Protein AF-A0A348S3M8-F1 (afdb_monomer)

Solvent-accessible surface area (backbone atoms only — not comparable to full-atom values): 7066 Å² total; per-residue (Å²): 89,91,93,46,60,82,53,50,81,65,64,72,79,59,67,68,60,51,49,51,54,50,51,51,51,49,50,49,58,67,65,34,68,82,46,54,69,64,49,51,54,54,44,27,57,48,18,39,51,35,52,81,62,69,62,53,77,70,53,50,58,54,50,52,53,52,48,57,51,49,48,42,66,73,48,44,86,75,48,36,72,67,54,50,51,50,50,53,51,54,50,49,54,53,50,50,47,16,52,51,35,26,52,52,55,57,58,71,68,51,80,75,87,72,90,75,75,76,86,74,136

Structure (mmCIF, N/CA/C/O backbone):
data_AF-A0A348S3M8-F1
#
_entry.id   AF-A0A348S3M8-F1
#
loop_
_atom_site.group_PDB
_atom_site.id
_atom_site.type_symbol
_atom_site.label_atom_id
_atom_site.label_alt_id
_atom_site.label_comp_id
_atom_site.label_asym_id
_atom_site.label_entity_id
_atom_site.label_seq_id
_atom_site.pdbx_PDB_ins_code
_atom_site.Cartn_x
_atom_site.Cartn_y
_atom_site.Cartn_z
_atom_site.occupancy
_atom_site.B_iso_or_equiv
_atom_site.auth_seq_id
_atom_site.auth_comp_id
_atom_site.auth_asym_id
_atom_site.auth_atom_id
_atom_site.pdbx_PDB_model_num
ATOM 1 N N . PHE A 1 1 ? -6.705 -12.418 -2.295 1.00 86.81 1 PHE A N 1
ATOM 2 C CA . PHE A 1 1 ? -6.803 -13.234 -3.525 1.00 86.81 1 PHE A CA 1
ATOM 3 C C . PHE A 1 1 ? -8.237 -13.479 -3.967 1.00 86.81 1 PHE A C 1
ATOM 5 O O . PHE A 1 1 ? -8.425 -13.756 -5.136 1.00 86.81 1 PHE A O 1
ATOM 12 N N . GLU A 1 2 ? -9.245 -13.350 -3.099 1.00 90.06 2 GLU A N 1
ATOM 13 C CA . GLU A 1 2 ? -10.655 -13.432 -3.526 1.00 90.06 2 GLU A CA 1
ATOM 14 C C . GLU A 1 2 ? -11.034 -12.339 -4.538 1.00 90.06 2 GLU A C 1
ATOM 16 O O . GLU A 1 2 ? -11.710 -12.629 -5.515 1.00 90.06 2 GLU A O 1
ATOM 21 N N . LEU A 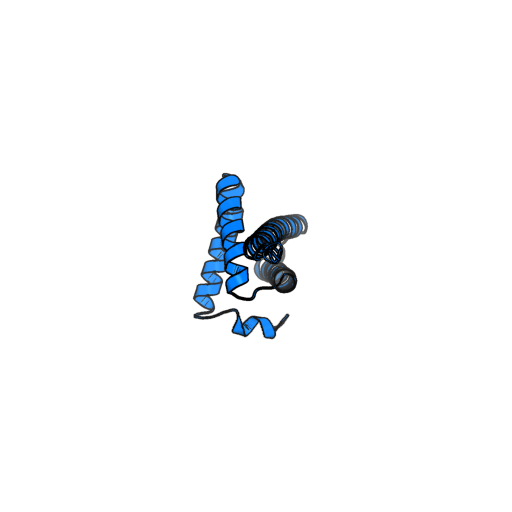1 3 ? -10.540 -11.107 -4.346 1.00 88.00 3 LEU A N 1
ATOM 22 C CA . LEU A 1 3 ? -10.787 -9.990 -5.271 1.00 88.00 3 LEU A CA 1
ATOM 23 C C . LEU A 1 3 ? -10.045 -10.122 -6.610 1.00 88.00 3 LEU A C 1
ATOM 25 O O . LEU A 1 3 ? -10.556 -9.695 -7.637 1.00 88.00 3 LEU A O 1
ATOM 29 N N . ASP A 1 4 ? -8.845 -10.706 -6.596 1.00 89.88 4 ASP A N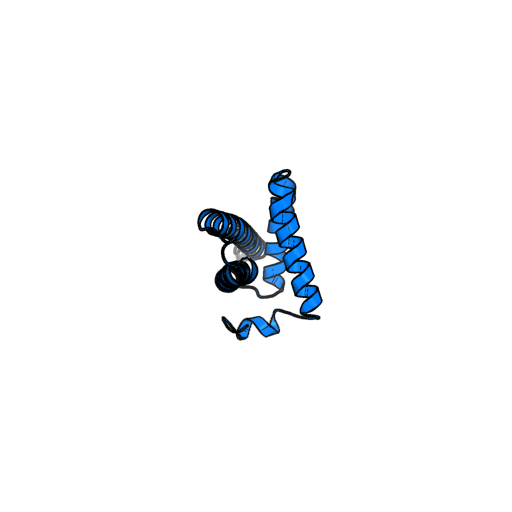 1
ATOM 30 C CA . ASP A 1 4 ? -8.080 -11.022 -7.805 1.00 89.88 4 ASP A CA 1
ATOM 31 C C . ASP A 1 4 ? -7.186 -12.249 -7.544 1.00 89.88 4 ASP A C 1
ATOM 33 O O . ASP A 1 4 ? -6.152 -12.151 -6.859 1.00 89.88 4 ASP A O 1
ATOM 37 N N . PRO A 1 5 ? -7.581 -13.431 -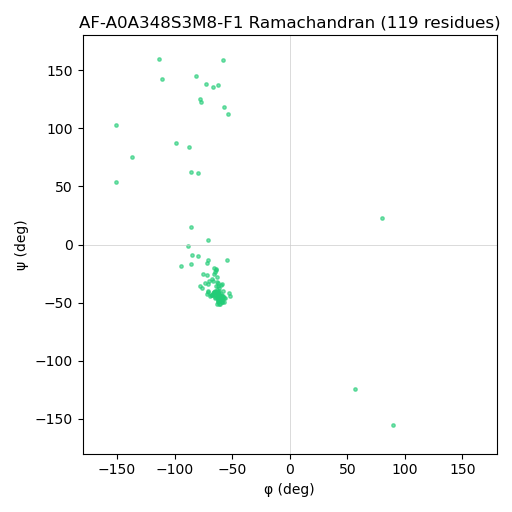8.048 1.00 91.62 5 PRO A N 1
ATOM 38 C CA . PRO A 1 5 ? -6.796 -14.653 -7.911 1.00 91.62 5 PRO A CA 1
ATOM 39 C C . PRO A 1 5 ? -5.456 -14.602 -8.653 1.00 91.62 5 PRO A C 1
ATOM 41 O O . PRO A 1 5 ? -4.505 -15.268 -8.235 1.00 91.62 5 PRO A O 1
ATOM 44 N N . ASN A 1 6 ? -5.345 -13.788 -9.710 1.00 89.75 6 ASN A N 1
ATOM 45 C CA . ASN A 1 6 ? -4.138 -13.690 -10.537 1.00 89.75 6 ASN A CA 1
ATOM 46 C C . ASN A 1 6 ? -2.983 -12.997 -9.816 1.00 89.75 6 ASN A C 1
ATOM 48 O O . ASN A 1 6 ? -1.841 -13.087 -10.261 1.00 89.75 6 ASN A O 1
ATOM 52 N N . LEU A 1 7 ? -3.251 -12.344 -8.683 1.00 88.69 7 LEU A N 1
ATOM 53 C CA . LEU A 1 7 ? -2.207 -11.788 -7.833 1.00 88.69 7 LEU A CA 1
ATOM 54 C C . LEU A 1 7 ? -1.425 -12.871 -7.090 1.00 88.69 7 LEU A C 1
ATOM 56 O O . LEU A 1 7 ? -0.266 -12.645 -6.762 1.00 88.69 7 LEU A O 1
ATOM 60 N N . LYS A 1 8 ? -2.007 -14.052 -6.834 1.00 87.75 8 LYS A N 1
ATOM 61 C CA . LYS A 1 8 ? -1.390 -15.098 -5.997 1.00 87.75 8 LYS A CA 1
ATOM 62 C C . LYS A 1 8 ? 0.046 -15.469 -6.413 1.00 87.75 8 LYS A C 1
ATOM 64 O O . LYS A 1 8 ? 0.891 -15.534 -5.525 1.00 87.75 8 LYS A O 1
ATOM 69 N N . PRO A 1 9 ? 0.380 -15.645 -7.707 1.00 89.50 9 PRO A N 1
ATOM 70 C CA . PRO A 1 9 ? 1.748 -15.952 -8.135 1.00 89.50 9 PRO A CA 1
ATOM 71 C C . PRO A 1 9 ? 2.770 -14.829 -7.888 1.00 89.50 9 PRO A C 1
ATOM 73 O O . PRO A 1 9 ? 3.971 -15.100 -7.859 1.00 89.50 9 PRO A O 1
ATOM 76 N N . LEU A 1 10 ? 2.324 -13.578 -7.714 1.00 86.38 10 LEU A N 1
ATOM 77 C CA . LEU A 1 10 ? 3.204 -12.443 -7.405 1.00 86.38 10 LEU A CA 1
ATOM 78 C C . LEU A 1 10 ? 3.673 -12.464 -5.944 1.00 86.38 10 LEU A C 1
ATOM 80 O O . LEU A 1 10 ? 4.747 -11.954 -5.627 1.00 86.38 10 LEU A O 1
ATOM 84 N N . PHE A 1 11 ? 2.903 -13.092 -5.053 1.00 82.94 11 PHE A N 1
ATOM 85 C CA . PHE A 1 11 ? 3.251 -13.246 -3.645 1.00 82.94 11 PHE A CA 1
ATOM 86 C C . PHE A 1 11 ? 4.084 -14.515 -3.464 1.00 82.94 11 PHE A C 1
ATOM 88 O O . PHE A 1 11 ? 3.577 -15.590 -3.153 1.00 82.94 11 PHE A O 1
ATOM 95 N N . LYS A 1 12 ? 5.392 -14.384 -3.699 1.00 81.81 12 LYS A N 1
ATOM 96 C CA . LYS A 1 12 ? 6.360 -15.469 -3.496 1.00 81.81 12 LYS A CA 1
ATOM 97 C C . LYS A 1 12 ? 6.763 -15.569 -2.021 1.00 81.81 12 LYS A C 1
ATOM 99 O O . LYS A 1 12 ? 6.929 -14.544 -1.354 1.00 81.81 12 LYS A O 1
ATOM 104 N N . GLY A 1 13 ? 6.996 -16.797 -1.558 1.00 81.00 13 GLY A N 1
ATOM 105 C CA . GLY A 1 13 ? 7.473 -17.095 -0.205 1.00 81.00 13 GLY A CA 1
ATOM 106 C C . GLY A 1 13 ? 6.351 -17.303 0.812 1.00 81.00 13 GLY A C 1
ATOM 107 O O . GLY A 1 13 ? 5.238 -17.691 0.460 1.00 81.00 13 GLY A O 1
ATOM 108 N N . ASP A 1 14 ? 6.668 -17.072 2.084 1.00 85.31 14 ASP A N 1
ATOM 109 C CA . ASP A 1 14 ? 5.736 -17.251 3.193 1.00 85.31 14 ASP A CA 1
ATOM 110 C C . ASP A 1 14 ? 4.734 -16.082 3.273 1.00 85.31 14 ASP A C 1
ATOM 112 O O . ASP A 1 14 ? 5.106 -14.911 3.397 1.00 85.31 14 ASP A O 1
ATOM 116 N N . MET A 1 15 ? 3.438 -16.398 3.208 1.00 83.19 15 MET A N 1
ATOM 117 C CA . MET A 1 15 ? 2.360 -15.402 3.236 1.00 83.19 15 MET A CA 1
ATOM 118 C C . MET A 1 15 ? 2.223 -14.681 4.581 1.00 83.19 15 MET A C 1
ATOM 120 O O . MET A 1 15 ? 1.803 -13.524 4.607 1.00 83.19 15 MET A O 1
ATOM 124 N N . GLN A 1 16 ? 2.572 -15.327 5.692 1.00 80.00 16 GLN A N 1
ATOM 125 C CA . GLN A 1 16 ? 2.580 -14.693 7.009 1.00 80.00 16 GLN A CA 1
ATOM 126 C C . GLN A 1 16 ? 3.732 -13.691 7.098 1.00 80.00 16 GLN A C 1
ATOM 128 O O . GLN A 1 16 ? 3.552 -12.582 7.603 1.00 80.00 16 GLN A O 1
ATOM 133 N N . GLU A 1 17 ? 4.904 -14.042 6.566 1.00 80.75 17 GLU A N 1
ATOM 134 C CA . GLU A 1 17 ? 6.041 -13.123 6.486 1.00 80.75 17 GLU A CA 1
ATOM 135 C C . GLU A 1 17 ? 5.740 -11.931 5.565 1.00 80.75 17 GLU A C 1
ATOM 137 O O . GLU A 1 17 ? 6.036 -10.787 5.916 1.00 80.75 17 GLU A O 1
ATOM 142 N N . GLN A 1 18 ? 5.084 -12.165 4.424 1.00 76.81 18 GLN A N 1
ATOM 143 C CA . GLN A 1 18 ? 4.629 -11.087 3.541 1.00 76.81 18 GLN A CA 1
ATOM 144 C C . GLN A 1 18 ? 3.603 -10.174 4.220 1.00 76.81 18 GLN A C 1
ATOM 146 O O . GLN A 1 18 ? 3.706 -8.951 4.117 1.00 76.81 18 GLN A O 1
ATOM 151 N N . GLY A 1 19 ? 2.657 -10.744 4.971 1.00 77.88 19 GLY A N 1
ATOM 152 C CA .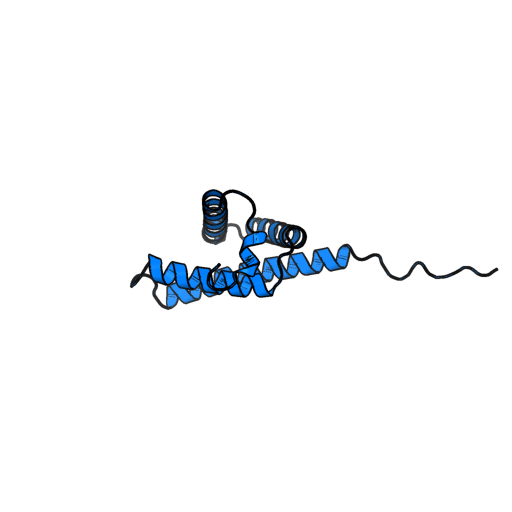 GLY A 1 19 ? 1.715 -9.975 5.784 1.00 77.88 19 GLY A CA 1
ATOM 153 C C . GLY A 1 19 ? 2.427 -9.084 6.806 1.00 77.88 19 GLY A C 1
ATOM 154 O O . GLY A 1 19 ? 2.121 -7.897 6.906 1.00 77.88 19 GLY A O 1
ATOM 155 N N . LYS A 1 20 ? 3.443 -9.614 7.504 1.00 77.94 20 LYS A N 1
ATOM 156 C CA . LYS A 1 20 ? 4.273 -8.828 8.433 1.00 77.94 20 LYS A CA 1
ATOM 157 C C . LYS A 1 20 ? 4.988 -7.683 7.720 1.00 77.94 20 LYS A C 1
ATOM 159 O O . LYS A 1 20 ? 4.915 -6.555 8.192 1.00 77.94 20 LYS A O 1
ATOM 164 N N . LYS A 1 21 ? 5.618 -7.939 6.566 1.00 75.00 21 LYS A N 1
ATOM 165 C CA . LYS A 1 21 ? 6.304 -6.904 5.767 1.00 75.00 21 LYS A CA 1
ATOM 166 C C . LYS A 1 21 ? 5.353 -5.789 5.333 1.00 75.00 21 LYS A 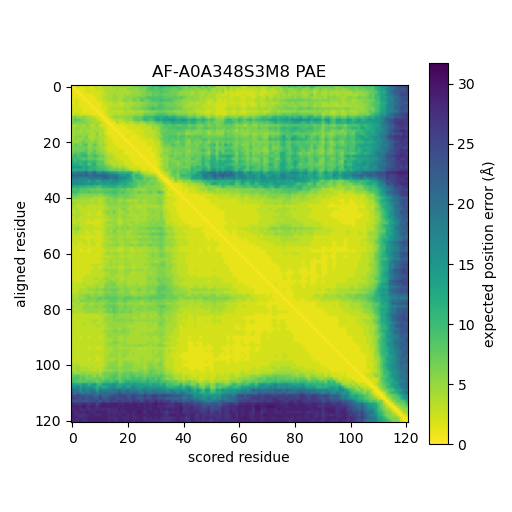C 1
ATOM 168 O O . LYS A 1 21 ? 5.715 -4.619 5.441 1.00 75.00 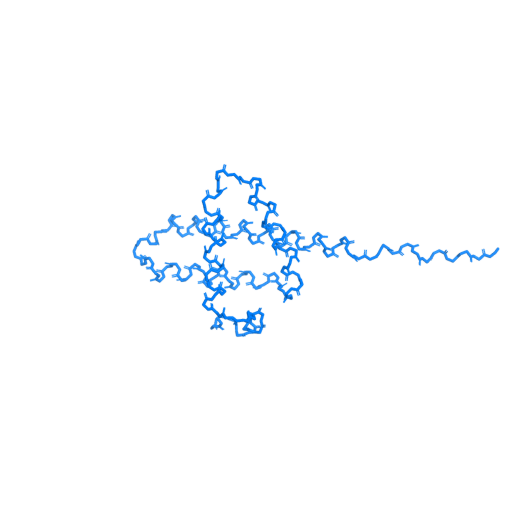21 LYS A O 1
ATOM 173 N N . LEU A 1 22 ? 4.142 -6.138 4.894 1.00 74.19 22 LEU A N 1
ATOM 174 C CA . LEU A 1 22 ? 3.111 -5.163 4.541 1.00 74.19 22 LEU A CA 1
ATOM 175 C C . LEU A 1 22 ? 2.725 -4.303 5.749 1.00 74.19 22 LEU A C 1
ATOM 177 O O . LEU A 1 22 ? 2.731 -3.079 5.649 1.00 74.19 22 LEU A O 1
ATOM 181 N N . MET A 1 23 ? 2.447 -4.927 6.896 1.00 73.81 23 MET A N 1
ATOM 182 C CA . MET A 1 23 ? 2.082 -4.193 8.109 1.00 73.81 23 MET A CA 1
ATOM 183 C C . MET A 1 23 ? 3.222 -3.307 8.609 1.00 73.81 23 MET A C 1
ATOM 185 O O . MET A 1 23 ? 2.975 -2.156 8.942 1.00 73.81 23 MET A O 1
ATOM 189 N N . THR A 1 24 ? 4.472 -3.777 8.578 1.00 75.50 24 THR A N 1
ATOM 190 C CA . THR A 1 24 ? 5.641 -2.946 8.896 1.00 75.50 24 THR A CA 1
ATOM 191 C C . THR A 1 24 ? 5.742 -1.743 7.963 1.00 75.50 24 THR A C 1
ATOM 193 O O . THR A 1 24 ? 5.935 -0.631 8.441 1.00 75.50 24 THR A O 1
ATOM 196 N N . MET A 1 25 ? 5.568 -1.932 6.651 1.00 71.75 25 MET A N 1
ATOM 197 C CA . MET A 1 25 ? 5.556 -0.832 5.679 1.00 71.75 25 MET A CA 1
ATOM 198 C C . MET A 1 25 ? 4.451 0.184 5.974 1.00 71.75 25 MET A C 1
ATOM 200 O O . MET A 1 25 ? 4.705 1.386 5.957 1.00 71.75 25 MET A O 1
ATOM 204 N N . ILE A 1 26 ? 3.242 -0.288 6.281 1.00 71.00 26 ILE A N 1
ATOM 205 C CA . ILE A 1 26 ? 2.111 0.568 6.646 1.00 71.00 26 ILE A CA 1
ATOM 206 C C . ILE A 1 26 ? 2.409 1.334 7.943 1.00 71.00 26 ILE A C 1
ATOM 208 O O . ILE A 1 26 ? 2.212 2.544 7.994 1.00 71.00 26 ILE A O 1
ATOM 212 N N . THR A 1 27 ? 2.938 0.669 8.972 1.00 71.06 27 THR A N 1
ATOM 213 C CA . THR A 1 27 ? 3.335 1.303 10.236 1.00 71.06 27 THR A CA 1
ATOM 214 C C . THR A 1 27 ? 4.424 2.349 10.025 1.00 71.06 27 THR A C 1
ATOM 216 O O . THR A 1 27 ? 4.332 3.434 10.587 1.00 71.06 27 THR A O 1
ATOM 219 N N . VAL A 1 28 ? 5.431 2.068 9.195 1.00 69.50 28 VAL A N 1
ATOM 220 C CA . VAL A 1 28 ? 6.467 3.046 8.835 1.00 69.50 28 VAL A CA 1
ATOM 221 C C . VAL A 1 28 ? 5.850 4.234 8.104 1.00 69.50 28 VAL A C 1
ATOM 223 O O . VAL A 1 28 ? 6.168 5.368 8.447 1.00 69.50 28 VAL A O 1
ATOM 226 N N . ALA A 1 29 ? 4.937 3.997 7.158 1.00 66.88 29 ALA A N 1
ATOM 227 C CA . ALA A 1 29 ? 4.265 5.063 6.423 1.00 66.88 29 ALA A CA 1
ATOM 228 C C . ALA A 1 29 ? 3.421 5.973 7.332 1.00 66.88 29 ALA A C 1
ATOM 230 O O . ALA A 1 29 ? 3.447 7.190 7.177 1.00 66.88 29 ALA A O 1
ATOM 231 N N . VAL A 1 30 ? 2.704 5.389 8.296 1.00 66.88 30 VAL A N 1
ATOM 232 C CA . VAL A 1 30 ? 1.883 6.123 9.271 1.00 66.88 30 VAL A CA 1
ATOM 233 C C . VAL A 1 30 ? 2.753 6.857 10.300 1.00 66.88 30 VAL A C 1
ATOM 235 O O . VAL A 1 30 ? 2.490 8.018 10.602 1.00 66.88 30 VAL A O 1
ATOM 238 N N . ASN A 1 31 ? 3.811 6.223 10.813 1.00 66.62 31 ASN A N 1
ATOM 239 C CA . ASN A 1 31 ? 4.657 6.801 11.865 1.00 66.62 31 ASN A CA 1
ATOM 240 C C . ASN A 1 31 ? 5.643 7.849 11.340 1.00 66.62 31 ASN A C 1
ATOM 242 O O . ASN A 1 31 ? 5.924 8.833 12.023 1.00 66.62 31 ASN A O 1
ATOM 246 N N . GLY A 1 32 ? 6.177 7.664 10.133 1.00 61.81 32 GLY A N 1
ATOM 247 C CA . GLY A 1 32 ? 7.126 8.603 9.542 1.00 61.81 32 GLY A CA 1
ATOM 248 C C . GLY A 1 32 ? 6.460 9.767 8.803 1.00 61.81 32 GLY A C 1
ATOM 249 O O . GLY A 1 32 ? 7.155 10.500 8.112 1.00 61.81 32 GLY A O 1
ATOM 250 N N . LEU A 1 33 ? 5.157 10.020 9.001 1.00 60.94 33 LEU A N 1
ATOM 251 C CA . LEU A 1 33 ? 4.543 11.316 8.653 1.00 60.94 33 LEU A CA 1
ATOM 252 C C . LEU A 1 33 ? 5.273 12.512 9.308 1.00 60.94 33 LEU A C 1
ATOM 254 O O . LEU A 1 33 ? 5.059 13.654 8.915 1.00 60.94 33 LEU A O 1
ATOM 258 N N . SER A 1 34 ? 6.148 12.247 10.282 1.00 61.94 34 SER A N 1
ATOM 259 C CA . SER A 1 34 ? 7.068 13.197 10.913 1.00 61.94 34 SER A CA 1
ATOM 260 C C . SER A 1 34 ? 8.412 13.396 10.176 1.00 61.94 34 SER A C 1
ATOM 262 O O . SER A 1 34 ? 9.069 14.402 10.425 1.00 61.94 34 SER A O 1
ATOM 264 N N . ASP A 1 35 ? 8.813 12.505 9.256 1.00 70.62 35 ASP A N 1
ATOM 265 C CA . ASP A 1 35 ? 10.010 12.619 8.393 1.00 70.62 35 ASP A CA 1
ATOM 266 C C . ASP A 1 35 ? 9.655 12.199 6.951 1.00 70.62 35 ASP A C 1
ATOM 268 O O . ASP A 1 35 ? 9.934 11.091 6.472 1.00 70.62 35 ASP A O 1
ATOM 272 N N . LEU A 1 36 ? 8.951 13.112 6.280 1.00 69.56 36 LEU A N 1
ATOM 273 C CA . LEU A 1 36 ? 8.317 12.878 4.986 1.00 69.56 36 LEU A CA 1
ATOM 274 C C . LEU A 1 36 ? 9.335 12.578 3.871 1.00 69.56 36 LEU A C 1
ATOM 276 O O . LEU A 1 36 ? 9.069 11.745 3.005 1.00 69.56 36 LEU A O 1
ATOM 280 N N . GLU A 1 37 ? 10.513 13.206 3.897 1.00 74.19 37 GLU A N 1
ATOM 281 C CA . GLU A 1 37 ? 11.537 13.042 2.856 1.00 74.19 37 GLU A CA 1
ATOM 282 C C . GLU A 1 37 ? 12.102 11.617 2.809 1.00 74.19 37 GLU A C 1
ATOM 284 O O . GLU A 1 37 ? 12.235 11.022 1.728 1.00 74.19 37 GLU A O 1
ATOM 289 N N . LYS A 1 38 ? 12.395 11.030 3.978 1.00 76.50 38 LYS A N 1
ATOM 290 C CA . LYS A 1 38 ? 12.892 9.649 4.050 1.00 76.50 38 LYS A CA 1
ATOM 291 C C . LYS A 1 38 ? 11.844 8.646 3.593 1.00 76.50 38 LYS A C 1
ATOM 293 O O . LYS A 1 38 ? 12.184 7.706 2.870 1.00 76.50 38 LYS A O 1
ATOM 298 N N . ILE A 1 39 ? 10.580 8.853 3.969 1.00 79.25 39 ILE A N 1
ATOM 299 C CA . ILE A 1 39 ? 9.484 8.004 3.495 1.00 79.25 39 ILE A CA 1
ATOM 300 C C . ILE A 1 39 ? 9.380 8.065 1.980 1.00 79.25 39 ILE A C 1
ATOM 302 O O . ILE A 1 39 ? 9.357 7.015 1.342 1.00 79.25 39 ILE A O 1
ATOM 306 N N . VAL A 1 40 ? 9.326 9.265 1.396 1.00 84.81 40 VAL A N 1
ATOM 307 C CA . VAL A 1 40 ? 9.134 9.420 -0.052 1.00 84.81 40 VAL A CA 1
ATOM 308 C C . VAL A 1 40 ? 10.229 8.676 -0.811 1.00 84.81 40 VAL A C 1
ATOM 310 O O . VAL A 1 40 ? 9.928 7.893 -1.711 1.00 84.81 40 VAL A O 1
ATOM 313 N N . SER A 1 41 ? 11.487 8.830 -0.397 1.00 87.00 41 SER A N 1
ATOM 314 C CA . SER A 1 41 ? 12.622 8.142 -1.024 1.00 87.00 41 SER A CA 1
ATOM 315 C C . SER A 1 41 ? 12.500 6.614 -0.943 1.00 87.00 41 SER A C 1
ATOM 317 O O . SER A 1 41 ? 12.674 5.914 -1.945 1.00 87.00 41 SER A O 1
ATOM 319 N N . ALA A 1 42 ? 12.143 6.079 0.229 1.00 85.19 42 ALA A N 1
ATOM 320 C CA . ALA A 1 42 ? 11.955 4.642 0.423 1.00 85.19 42 ALA A CA 1
ATOM 321 C C . ALA A 1 42 ? 10.777 4.084 -0.398 1.00 85.19 42 ALA A C 1
ATOM 323 O O . ALA A 1 42 ? 10.883 3.001 -0.982 1.00 85.19 42 ALA A O 1
ATOM 324 N N . VAL A 1 43 ? 9.671 4.829 -0.476 1.00 87.44 43 VAL A N 1
ATOM 325 C CA . VAL A 1 43 ? 8.466 4.463 -1.234 1.00 87.44 43 VAL A CA 1
ATOM 326 C C . VAL A 1 43 ? 8.746 4.472 -2.736 1.00 87.44 43 VAL A C 1
ATOM 328 O O . VAL A 1 43 ? 8.398 3.507 -3.417 1.00 87.44 43 VAL A O 1
ATOM 331 N N . LYS A 1 44 ? 9.454 5.482 -3.257 1.00 92.25 44 LYS A N 1
ATOM 332 C CA . LYS A 1 44 ? 9.887 5.509 -4.663 1.00 92.25 44 LYS A CA 1
ATOM 333 C C . LYS A 1 44 ? 10.756 4.299 -5.008 1.00 92.25 44 LYS A C 1
ATOM 335 O O . LYS A 1 44 ? 10.458 3.576 -5.957 1.00 92.25 44 LYS A O 1
ATOM 340 N N . ALA A 1 45 ? 11.772 4.007 -4.190 1.00 90.88 45 ALA A N 1
ATOM 341 C CA . ALA A 1 45 ? 12.633 2.836 -4.384 1.00 90.88 45 ALA A CA 1
ATOM 342 C C . ALA A 1 45 ? 11.845 1.513 -4.338 1.00 90.88 45 ALA A C 1
ATOM 344 O O . ALA A 1 45 ? 12.148 0.560 -5.062 1.00 90.88 45 ALA A O 1
ATOM 345 N N . LEU A 1 46 ? 10.809 1.435 -3.498 1.00 88.88 46 LEU A N 1
ATOM 346 C CA . LEU A 1 46 ? 9.905 0.292 -3.476 1.00 88.88 46 LEU A CA 1
ATOM 347 C C . LEU A 1 46 ? 9.086 0.174 -4.770 1.00 88.88 46 LEU A C 1
ATOM 349 O O . LEU A 1 46 ? 8.965 -0.943 -5.278 1.00 88.88 46 LEU A O 1
ATOM 353 N N . GLY A 1 47 ? 8.580 1.288 -5.308 1.00 91.75 47 GLY A N 1
ATOM 354 C CA . GLY A 1 47 ? 7.869 1.348 -6.589 1.00 91.75 47 GLY A CA 1
ATOM 355 C C . GLY A 1 47 ? 8.713 0.840 -7.758 1.00 91.75 47 GLY A C 1
ATOM 356 O O . GLY A 1 47 ? 8.268 -0.022 -8.512 1.00 91.75 47 GLY A O 1
ATOM 357 N N . VAL A 1 48 ? 9.982 1.249 -7.836 1.00 94.69 48 VAL A N 1
ATOM 358 C CA . VAL A 1 48 ? 10.923 0.745 -8.854 1.00 94.69 48 VAL A CA 1
ATOM 359 C C . VAL A 1 48 ? 11.095 -0.775 -8.757 1.00 94.69 48 VAL A C 1
ATOM 361 O O . VAL A 1 48 ? 11.017 -1.483 -9.759 1.00 94.69 48 VAL A O 1
ATOM 364 N N . ARG A 1 49 ? 11.248 -1.328 -7.545 1.00 92.44 49 ARG A N 1
ATOM 365 C CA . ARG A 1 49 ? 11.328 -2.791 -7.360 1.00 92.44 49 ARG A CA 1
ATOM 366 C C . ARG A 1 49 ? 10.044 -3.517 -7.770 1.00 92.44 49 ARG A C 1
ATOM 368 O O . ARG A 1 49 ? 10.125 -4.643 -8.254 1.00 92.44 49 ARG A O 1
ATOM 375 N N . HIS A 1 50 ? 8.879 -2.885 -7.612 1.00 92.69 50 HIS A N 1
ATOM 376 C CA . HIS A 1 50 ? 7.591 -3.467 -8.003 1.00 92.69 50 HIS A CA 1
ATOM 377 C C . HIS A 1 50 ? 7.492 -3.720 -9.515 1.00 92.69 50 HIS A C 1
ATOM 379 O O . HIS A 1 50 ? 6.842 -4.688 -9.916 1.00 92.69 50 HIS A O 1
ATOM 385 N N . VAL A 1 51 ? 8.212 -2.947 -10.338 1.00 92.44 51 VAL A N 1
ATOM 386 C CA . VAL A 1 51 ? 8.362 -3.225 -11.777 1.00 92.44 51 VAL A CA 1
ATOM 387 C C . VAL A 1 51 ? 8.989 -4.603 -11.993 1.00 92.44 51 VAL A C 1
ATOM 389 O O . VAL A 1 51 ? 8.440 -5.429 -12.720 1.00 92.44 51 VAL A O 1
ATOM 392 N N . GLY A 1 52 ? 10.095 -4.894 -11.300 1.00 89.06 52 GLY A N 1
ATOM 393 C CA . GLY A 1 52 ? 10.794 -6.181 -11.388 1.00 89.06 52 GLY A CA 1
ATOM 394 C C . GLY A 1 52 ? 9.968 -7.373 -10.893 1.00 89.06 52 GLY A C 1
ATOM 395 O O . GLY A 1 52 ? 10.223 -8.511 -11.283 1.00 89.06 52 GLY A O 1
ATOM 396 N N . TYR A 1 53 ? 8.950 -7.128 -10.066 1.00 89.12 53 TYR A N 1
ATOM 397 C CA . TYR A 1 53 ? 8.018 -8.159 -9.604 1.00 89.12 53 TYR A CA 1
ATOM 398 C C . TYR A 1 53 ? 6.865 -8.411 -10.583 1.00 89.12 53 TYR A C 1
ATOM 400 O O . TYR A 1 53 ? 6.124 -9.372 -10.397 1.00 89.12 53 TYR A O 1
ATOM 408 N N . GLY A 1 54 ? 6.705 -7.581 -11.619 1.00 91.06 54 GLY A N 1
ATOM 409 C CA . GLY A 1 54 ? 5.589 -7.664 -12.563 1.00 91.06 54 GLY A CA 1
ATOM 410 C C . GLY A 1 54 ? 4.292 -7.038 -12.042 1.00 91.06 54 GLY A C 1
ATOM 411 O O . GLY A 1 54 ? 3.205 -7.399 -12.498 1.00 91.06 54 GLY A O 1
ATOM 412 N N . VAL A 1 55 ? 4.381 -6.121 -11.073 1.00 92.69 55 VAL A N 1
ATOM 413 C CA . VAL A 1 55 ? 3.214 -5.389 -10.570 1.00 92.69 55 VAL A CA 1
ATOM 414 C C . VAL A 1 55 ? 2.750 -4.370 -11.612 1.00 92.69 55 VAL A C 1
ATOM 416 O O . VAL A 1 55 ? 3.561 -3.690 -12.235 1.00 92.69 55 VAL A O 1
ATOM 419 N N . LYS A 1 56 ? 1.431 -4.266 -11.783 1.00 93.19 56 LYS A N 1
ATOM 420 C CA . LYS A 1 56 ? 0.755 -3.318 -12.670 1.00 93.19 56 LYS A CA 1
ATOM 421 C C . LYS A 1 56 ? -0.056 -2.324 -11.849 1.00 93.19 56 LYS A C 1
ATOM 423 O O . LYS A 1 56 ? -0.454 -2.638 -10.728 1.00 93.19 56 LYS A O 1
ATOM 428 N N . ASP A 1 57 ? -0.384 -1.184 -12.443 1.00 93.31 57 ASP A N 1
ATOM 429 C CA . ASP A 1 57 ? -1.177 -0.127 -11.805 1.00 93.31 57 ASP A CA 1
ATOM 430 C C . ASP A 1 57 ? -2.501 -0.642 -11.220 1.00 93.31 57 ASP A C 1
ATOM 432 O O . ASP A 1 57 ? -2.825 -0.340 -10.073 1.00 93.31 57 ASP A O 1
ATOM 436 N N . SER A 1 58 ? -3.207 -1.517 -11.943 1.00 94.50 58 SER A N 1
ATOM 437 C CA . SER A 1 58 ? -4.477 -2.111 -11.496 1.00 94.50 58 SER A CA 1
ATOM 438 C C . SER A 1 58 ? -4.354 -2.995 -10.246 1.00 94.50 58 SER A C 1
ATOM 440 O O . SER A 1 58 ? -5.332 -3.215 -9.527 1.00 94.50 58 SER A O 1
ATOM 442 N N . HIS A 1 59 ? -3.159 -3.517 -9.951 1.00 94.44 59 HIS A N 1
ATOM 443 C CA . HIS A 1 59 ? -2.942 -4.311 -8.743 1.00 94.44 59 HIS A CA 1
ATOM 444 C C . HIS A 1 59 ? -2.999 -3.431 -7.486 1.00 94.44 59 HIS A C 1
ATOM 446 O O . HIS A 1 59 ? -3.454 -3.902 -6.444 1.00 94.44 59 HIS A O 1
ATOM 452 N N . TYR A 1 60 ? -2.596 -2.157 -7.576 1.00 93.25 60 TYR A N 1
ATOM 453 C CA . TYR A 1 60 ? -2.707 -1.216 -6.459 1.00 93.25 60 TYR A CA 1
ATOM 454 C C . TYR A 1 60 ? -4.179 -0.964 -6.108 1.00 93.25 60 TYR A C 1
ATOM 456 O O . TYR A 1 60 ? -4.552 -1.026 -4.944 1.00 93.25 60 TYR A O 1
ATOM 464 N N . ASP A 1 61 ? -5.058 -0.797 -7.094 1.00 93.56 61 ASP A N 1
ATOM 465 C CA . ASP A 1 61 ? -6.486 -0.565 -6.825 1.00 93.56 61 ASP A CA 1
ATOM 466 C C . ASP A 1 61 ? -7.136 -1.761 -6.105 1.00 93.56 61 ASP A C 1
ATOM 468 O O . ASP A 1 61 ? -7.915 -1.608 -5.155 1.00 93.56 61 ASP A O 1
ATOM 472 N N . THR A 1 62 ? -6.741 -2.974 -6.502 1.00 94.31 62 THR A N 1
ATOM 473 C CA . THR A 1 62 ? -7.190 -4.218 -5.863 1.00 94.31 62 THR A CA 1
ATOM 474 C C . THR A 1 62 ? -6.702 -4.314 -4.417 1.00 94.31 62 THR A C 1
ATOM 476 O O . THR A 1 62 ? -7.478 -4.629 -3.511 1.00 94.31 62 THR A O 1
ATOM 479 N N . VAL A 1 63 ? -5.419 -4.020 -4.176 1.00 90.88 63 VAL A N 1
ATOM 480 C CA . VAL A 1 63 ? -4.826 -4.043 -2.831 1.00 90.88 63 VAL A CA 1
ATOM 481 C C . VAL A 1 63 ? -5.436 -2.959 -1.941 1.00 90.88 63 VAL A C 1
ATOM 483 O O . VAL A 1 63 ? -5.740 -3.240 -0.784 1.00 90.88 63 VAL A O 1
ATOM 486 N N . GLY A 1 64 ? -5.675 -1.757 -2.467 1.00 91.94 64 GLY A N 1
ATOM 487 C CA . GLY A 1 64 ? -6.332 -0.671 -1.739 1.00 91.94 64 GLY A CA 1
ATOM 488 C C . GLY A 1 64 ? -7.734 -1.059 -1.280 1.00 91.94 64 GLY A C 1
ATOM 489 O O . GLY A 1 64 ? -8.072 -0.906 -0.107 1.00 91.94 64 GLY A O 1
ATOM 490 N N . SER A 1 65 ? -8.522 -1.657 -2.176 1.00 94.31 65 SER A N 1
ATOM 491 C CA . SER A 1 65 ? -9.864 -2.156 -1.851 1.00 94.31 65 SER A CA 1
ATOM 492 C C . SER A 1 65 ? -9.824 -3.231 -0.760 1.00 94.31 65 SER A C 1
ATOM 494 O O . SER A 1 65 ? -10.580 -3.162 0.212 1.00 94.31 65 SER A O 1
ATOM 496 N N . ALA A 1 66 ? -8.895 -4.188 -0.876 1.00 92.25 66 ALA A N 1
ATOM 497 C CA . ALA A 1 66 ? -8.699 -5.238 0.122 1.00 92.25 66 ALA A CA 1
ATOM 498 C C . ALA A 1 66 ? -8.290 -4.670 1.491 1.00 92.25 66 ALA A C 1
ATOM 500 O O . ALA A 1 66 ? -8.815 -5.104 2.517 1.00 92.25 66 ALA A O 1
ATOM 501 N N . LEU A 1 67 ? -7.378 -3.694 1.517 1.00 89.75 67 LEU A N 1
ATOM 502 C CA . LEU A 1 67 ? -6.890 -3.064 2.742 1.00 89.75 67 LEU A CA 1
ATOM 503 C C . LEU A 1 67 ? -8.018 -2.338 3.479 1.00 89.75 67 LEU A C 1
ATOM 505 O O . LEU A 1 67 ? -8.232 -2.593 4.661 1.00 89.75 67 LEU A O 1
ATOM 509 N N . ILE A 1 68 ? -8.766 -1.476 2.784 1.00 93.50 68 ILE A N 1
ATOM 510 C CA . ILE A 1 68 ? -9.863 -0.710 3.392 1.00 93.50 68 ILE A CA 1
ATOM 511 C C . ILE A 1 68 ? -10.963 -1.638 3.908 1.00 93.50 68 ILE A C 1
ATOM 513 O O . ILE A 1 68 ? -11.466 -1.438 5.013 1.00 93.50 68 ILE A O 1
ATOM 517 N N . TRP A 1 69 ? -11.309 -2.680 3.147 1.00 94.31 69 TRP A N 1
ATOM 518 C CA . TRP A 1 69 ? -12.261 -3.688 3.607 1.00 94.31 69 TRP A CA 1
ATOM 519 C C . TRP A 1 69 ? -11.758 -4.418 4.860 1.00 94.31 69 TRP A C 1
ATOM 521 O O . TRP A 1 69 ? -12.507 -4.573 5.822 1.00 94.31 69 TRP A O 1
ATOM 531 N N . THR A 1 70 ? -10.480 -4.812 4.880 1.00 89.94 70 THR A N 1
ATOM 532 C CA . THR A 1 70 ? -9.865 -5.526 6.011 1.00 89.94 70 THR A CA 1
ATOM 533 C C . THR A 1 70 ? -9.848 -4.667 7.273 1.00 89.94 70 THR A C 1
ATOM 535 O O . THR A 1 70 ? -10.215 -5.149 8.341 1.00 89.94 70 THR A O 1
ATOM 538 N N . LEU A 1 71 ? -9.487 -3.386 7.154 1.00 89.31 71 LEU A N 1
ATOM 539 C CA . LEU A 1 71 ? -9.521 -2.437 8.270 1.00 89.31 71 LEU A CA 1
ATOM 540 C C . LEU A 1 71 ? -10.943 -2.261 8.809 1.00 89.31 71 LEU A C 1
ATOM 542 O O . LEU A 1 71 ? -11.142 -2.339 10.018 1.00 89.31 71 LEU A O 1
ATOM 546 N N . GLY A 1 72 ? -11.937 -2.120 7.926 1.00 93.75 72 GLY A N 1
ATOM 547 C CA . GLY A 1 72 ? -13.341 -2.033 8.334 1.00 93.75 72 GLY A CA 1
ATOM 548 C C . GLY A 1 72 ? -13.844 -3.286 9.049 1.00 93.75 72 GLY A C 1
ATOM 549 O O . GLY A 1 72 ? -14.607 -3.185 10.004 1.00 93.75 72 GLY A O 1
ATOM 550 N N . LYS A 1 73 ? -13.387 -4.475 8.640 1.00 94.19 73 LYS A N 1
ATOM 551 C CA . LYS A 1 73 ? -13.709 -5.725 9.342 1.00 94.19 73 LYS A CA 1
ATOM 552 C C . LYS A 1 73 ? -13.008 -5.855 10.691 1.00 94.19 73 LYS A C 1
ATOM 554 O O . LYS A 1 73 ? -13.629 -6.350 11.623 1.00 94.19 73 LYS A O 1
ATOM 559 N N . GLY A 1 74 ? -11.746 -5.443 10.789 1.00 89.25 74 GLY A N 1
ATOM 560 C CA . GLY A 1 74 ? -10.951 -5.588 12.010 1.00 89.25 74 GLY A CA 1
ATOM 561 C C . GLY A 1 74 ? -11.302 -4.583 13.107 1.00 89.25 74 GLY A C 1
ATOM 562 O O . GLY A 1 74 ? -11.299 -4.945 14.276 1.00 89.25 74 GLY A O 1
ATOM 563 N N . LEU A 1 75 ? -11.607 -3.339 12.732 1.00 91.38 75 LEU A N 1
ATOM 564 C CA . LEU A 1 75 ? -11.887 -2.246 13.672 1.00 91.38 75 LEU A CA 1
ATOM 565 C C . LEU A 1 75 ? -13.387 -2.065 13.958 1.00 91.38 75 LEU A C 1
ATOM 567 O O . LEU A 1 75 ? -13.745 -1.451 14.959 1.00 91.38 75 LEU A O 1
ATOM 571 N N . GLY A 1 76 ? -14.274 -2.588 13.103 1.00 94.62 76 GLY A N 1
ATOM 572 C CA . GLY A 1 76 ? -15.720 -2.497 13.306 1.00 94.62 76 GLY A CA 1
ATOM 573 C C . GLY A 1 76 ? -16.192 -1.048 13.454 1.00 94.62 76 GLY A C 1
ATOM 574 O O . GLY A 1 76 ? -15.932 -0.218 12.584 1.00 94.62 76 GLY A O 1
ATOM 575 N N . GLU A 1 77 ? -16.871 -0.743 14.560 1.00 95.00 77 GLU A N 1
ATOM 576 C CA . GLU A 1 77 ? -17.405 0.597 14.854 1.00 95.00 77 GLU A CA 1
ATOM 577 C C . GLU A 1 77 ? -16.313 1.664 15.038 1.00 95.00 77 GLU A C 1
ATOM 579 O O . GLU A 1 77 ? -16.558 2.843 14.783 1.00 95.00 77 GLU A O 1
ATOM 584 N N . GLU A 1 78 ? -15.086 1.273 15.400 1.00 94.50 78 GLU A N 1
ATOM 585 C CA . GLU A 1 78 ? -13.957 2.206 15.498 1.00 94.50 78 GLU A CA 1
ATOM 586 C C . GLU A 1 78 ? -13.459 2.671 14.119 1.00 94.50 78 GLU A C 1
ATOM 588 O O . GLU A 1 78 ? -12.773 3.693 14.013 1.00 94.50 78 GLU A O 1
ATOM 593 N N . PHE A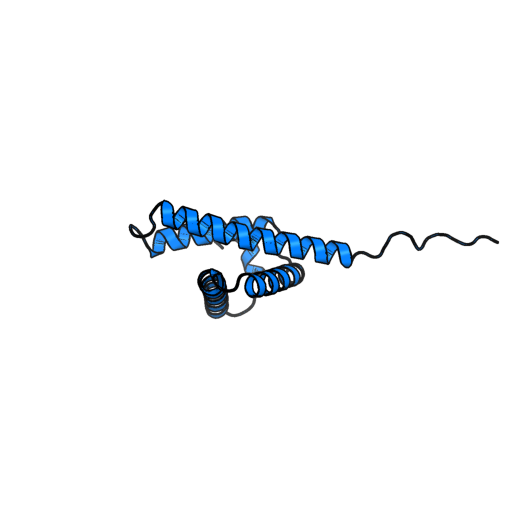 1 79 ? -13.835 1.978 13.032 1.00 95.50 79 PHE A N 1
ATOM 594 C CA . PHE A 1 79 ? -13.534 2.399 11.663 1.00 95.50 79 PHE A CA 1
ATOM 595 C C . PHE A 1 79 ? -14.487 3.490 11.172 1.00 95.50 79 PHE A C 1
ATOM 597 O O . PHE A 1 79 ? -15.227 3.325 10.201 1.00 95.50 79 PHE A O 1
ATOM 604 N N . THR A 1 80 ? -14.449 4.626 11.862 1.00 97.19 80 THR A N 1
ATOM 605 C CA . THR A 1 80 ? -15.253 5.806 11.543 1.00 97.19 80 THR A CA 1
ATOM 606 C C . THR A 1 80 ? -14.995 6.311 10.120 1.00 97.19 80 THR A C 1
ATOM 608 O O . THR A 1 80 ? -13.931 6.084 9.533 1.00 97.19 80 THR A O 1
ATOM 611 N N . ASP A 1 81 ? -15.940 7.069 9.560 1.00 96.75 81 ASP A N 1
ATOM 612 C CA . ASP A 1 81 ? -15.807 7.632 8.209 1.00 96.75 81 ASP A CA 1
ATOM 613 C C . ASP A 1 81 ? -14.581 8.543 8.055 1.00 96.75 81 ASP A C 1
ATOM 615 O O . ASP A 1 81 ? -13.938 8.569 6.998 1.00 96.75 81 ASP A O 1
ATOM 619 N N . SER A 1 82 ? -14.217 9.269 9.116 1.00 94.31 82 SER A N 1
ATOM 620 C CA . SER A 1 82 ? -13.015 10.104 9.130 1.00 94.31 82 SER A CA 1
ATOM 621 C C . SER A 1 82 ? -11.748 9.248 9.082 1.00 94.31 82 SER A C 1
ATOM 623 O O . SER A 1 82 ? -10.852 9.535 8.282 1.00 94.31 82 SER A O 1
ATOM 625 N N . LEU A 1 83 ? -11.697 8.154 9.851 1.00 90.50 83 LEU A N 1
ATOM 626 C CA . LEU A 1 83 ? -10.577 7.215 9.845 1.00 90.50 83 LEU A CA 1
ATOM 627 C C . LEU A 1 83 ? -10.453 6.504 8.491 1.00 90.50 83 LEU A C 1
ATOM 629 O O . LEU A 1 83 ? -9.365 6.455 7.915 1.00 90.50 83 LEU A O 1
ATOM 633 N N . LYS A 1 84 ? -11.567 6.031 7.926 1.00 93.81 84 LYS A N 1
ATOM 634 C CA . LYS A 1 84 ? -11.613 5.452 6.577 1.00 93.81 84 LYS A CA 1
ATOM 635 C C . LYS A 1 84 ? -11.088 6.427 5.526 1.00 93.81 84 LYS A C 1
ATOM 637 O O . LYS A 1 84 ? -10.262 6.054 4.693 1.00 93.81 84 LYS A O 1
ATOM 642 N N . THR A 1 85 ? -11.526 7.683 5.581 1.00 93.94 85 THR A N 1
ATOM 643 C CA . THR A 1 85 ? -11.073 8.733 4.659 1.00 93.94 85 THR A CA 1
ATOM 644 C C . THR A 1 85 ? -9.572 8.994 4.793 1.00 93.94 85 THR A C 1
ATOM 646 O O . THR A 1 85 ? -8.885 9.144 3.781 1.00 93.94 85 THR A O 1
ATOM 649 N N . ALA A 1 86 ? -9.040 9.019 6.018 1.00 88.75 86 ALA A N 1
ATOM 650 C CA . ALA A 1 86 ? -7.607 9.176 6.259 1.00 88.75 86 ALA A CA 1
ATOM 651 C C . ALA A 1 86 ? -6.799 8.016 5.653 1.00 88.75 86 ALA A C 1
ATOM 653 O O . ALA A 1 86 ? -5.828 8.255 4.933 1.00 88.75 86 ALA A O 1
ATOM 654 N N . TRP A 1 87 ? -7.244 6.773 5.851 1.00 88.62 87 TRP A N 1
ATOM 655 C CA . TRP A 1 87 ? -6.604 5.593 5.266 1.00 88.62 87 TRP A CA 1
ATOM 656 C C . TRP A 1 87 ? -6.627 5.593 3.738 1.00 88.62 87 TRP A C 1
ATOM 658 O O . TRP A 1 87 ? -5.603 5.304 3.118 1.00 88.62 87 TRP A O 1
ATOM 668 N N . ILE A 1 88 ? -7.753 5.967 3.122 1.00 92.12 88 ILE A N 1
ATOM 669 C CA . ILE A 1 88 ? -7.854 6.095 1.660 1.00 92.12 88 ILE A CA 1
ATOM 670 C C . ILE A 1 88 ? -6.836 7.117 1.145 1.00 92.12 88 ILE A C 1
ATOM 672 O O . ILE A 1 88 ? -6.133 6.839 0.173 1.00 92.12 88 ILE A O 1
ATOM 676 N N . LYS A 1 89 ? -6.715 8.276 1.803 1.00 88.50 89 LYS A N 1
ATOM 677 C CA . LYS A 1 89 ? -5.754 9.319 1.413 1.00 88.50 89 LYS A CA 1
ATOM 678 C C . LYS A 1 89 ? -4.309 8.834 1.511 1.00 88.50 89 LYS A C 1
ATOM 680 O O . LYS A 1 89 ? -3.562 8.991 0.548 1.00 88.50 89 LYS A O 1
ATOM 685 N N . VAL A 1 90 ? -3.928 8.217 2.633 1.00 85.69 90 VAL A N 1
ATOM 686 C CA . VAL A 1 90 ? -2.566 7.691 2.836 1.00 85.69 90 VAL A CA 1
ATOM 687 C C . VAL A 1 90 ? -2.245 6.616 1.802 1.00 85.69 90 VAL A C 1
ATOM 689 O O . VAL A 1 90 ? -1.207 6.687 1.148 1.00 85.69 90 VAL A O 1
ATOM 692 N N . TYR A 1 91 ? -3.147 5.654 1.600 1.00 88.69 91 TYR A N 1
ATOM 693 C CA . TYR A 1 91 ? -2.942 4.601 0.610 1.00 88.69 91 TYR A CA 1
ATOM 694 C C . TYR A 1 91 ? -2.794 5.170 -0.804 1.00 88.69 91 TYR A C 1
ATOM 696 O O . TYR A 1 91 ? -1.869 4.798 -1.523 1.00 88.69 91 TYR A O 1
ATOM 704 N N . THR A 1 92 ? -3.668 6.106 -1.183 1.00 90.94 92 THR A N 1
ATOM 705 C CA . THR A 1 92 ? -3.635 6.749 -2.503 1.00 90.94 92 THR A CA 1
ATOM 706 C C . THR A 1 92 ? -2.311 7.474 -2.724 1.00 90.94 92 THR A C 1
ATOM 708 O O . THR A 1 92 ? -1.694 7.299 -3.770 1.00 90.94 92 THR A O 1
ATOM 711 N N . LEU A 1 93 ? -1.832 8.228 -1.731 1.00 89.25 93 LEU A N 1
ATOM 712 C C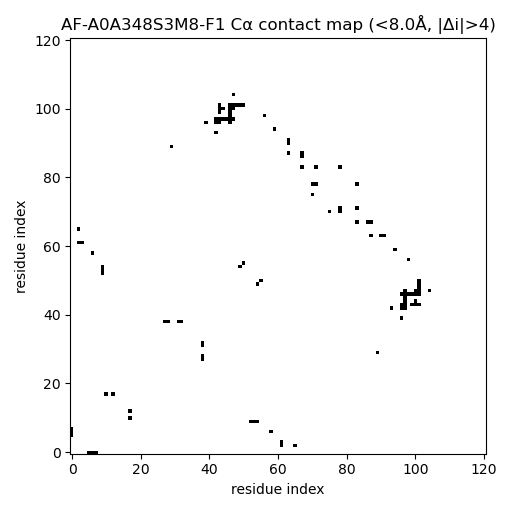A . LEU A 1 93 ? -0.548 8.924 -1.807 1.00 89.25 93 LEU A CA 1
ATOM 713 C C . LEU A 1 93 ? 0.617 7.950 -2.034 1.00 89.25 93 LEU A C 1
ATOM 715 O O . LEU A 1 93 ? 1.437 8.164 -2.929 1.00 89.25 93 LEU A O 1
ATOM 719 N N . LEU A 1 94 ? 0.678 6.865 -1.256 1.00 87.12 94 LEU A N 1
ATOM 720 C CA . LEU A 1 94 ? 1.720 5.846 -1.394 1.00 87.12 94 LEU A CA 1
ATOM 721 C C . LEU A 1 94 ? 1.660 5.167 -2.766 1.00 87.12 94 LEU A C 1
ATOM 723 O O . LEU A 1 94 ? 2.675 5.083 -3.455 1.00 87.12 94 LEU A O 1
ATOM 727 N N . ALA A 1 95 ? 0.472 4.719 -3.180 1.00 92.44 95 ALA A N 1
ATOM 728 C CA . ALA A 1 95 ? 0.276 4.031 -4.449 1.00 92.44 95 ALA A CA 1
ATOM 729 C C . ALA A 1 95 ? 0.641 4.925 -5.641 1.00 92.44 95 ALA A C 1
ATOM 731 O O . ALA A 1 95 ? 1.335 4.474 -6.548 1.00 92.44 95 ALA A O 1
ATOM 732 N N . THR A 1 96 ? 0.220 6.192 -5.639 1.00 94.06 96 THR A N 1
ATOM 733 C CA . THR A 1 96 ? 0.583 7.162 -6.683 1.00 94.06 96 THR A CA 1
ATOM 734 C C . THR A 1 96 ? 2.091 7.389 -6.731 1.00 94.06 96 THR A C 1
ATOM 736 O O . THR A 1 96 ? 2.682 7.231 -7.793 1.00 94.06 96 THR A O 1
ATOM 739 N N . THR A 1 97 ? 2.734 7.621 -5.582 1.00 92.44 97 THR A N 1
ATOM 740 C CA . THR A 1 97 ? 4.193 7.822 -5.507 1.00 92.44 97 THR A CA 1
ATOM 741 C C . THR A 1 97 ? 4.968 6.622 -6.069 1.00 92.44 97 THR A C 1
ATOM 743 O O . THR A 1 97 ? 5.970 6.783 -6.766 1.00 92.44 97 THR A O 1
ATOM 746 N N . MET A 1 98 ? 4.508 5.399 -5.782 1.00 93.94 98 MET A N 1
ATOM 747 C CA . MET A 1 98 ? 5.121 4.177 -6.311 1.00 93.94 98 MET A CA 1
ATOM 748 C C . MET A 1 98 ? 4.916 4.026 -7.820 1.00 93.94 98 MET A C 1
ATOM 750 O O . MET A 1 98 ? 5.862 3.654 -8.513 1.00 93.94 98 MET A O 1
ATOM 754 N N . LYS A 1 99 ? 3.705 4.303 -8.321 1.00 95.50 99 LYS A N 1
ATOM 755 C CA . LYS A 1 99 ? 3.373 4.238 -9.753 1.00 95.50 99 LYS A CA 1
ATOM 756 C C . LYS A 1 99 ? 4.189 5.244 -10.566 1.00 95.50 99 LYS A C 1
ATOM 758 O O . LYS A 1 99 ? 4.743 4.876 -11.597 1.00 95.50 99 LYS A O 1
ATOM 763 N N . GLU A 1 100 ? 4.329 6.474 -10.076 1.00 95.69 100 GLU A N 1
ATOM 764 C CA . GLU A 1 100 ? 5.141 7.516 -10.718 1.00 95.69 100 GLU A CA 1
ATOM 765 C C . GLU A 1 100 ? 6.616 7.105 -10.802 1.00 95.69 100 GLU A C 1
ATOM 767 O O . GLU A 1 100 ? 7.181 7.067 -11.893 1.00 95.69 100 GLU A O 1
ATOM 772 N N . ALA A 1 101 ? 7.216 6.681 -9.684 1.00 94.50 101 ALA A N 1
ATOM 773 C CA . ALA A 1 101 ? 8.610 6.228 -9.670 1.00 94.50 101 ALA A CA 1
ATOM 774 C C . ALA A 1 101 ? 8.846 4.995 -10.562 1.00 94.50 101 ALA A C 1
ATOM 776 O O . ALA A 1 101 ? 9.882 4.873 -11.219 1.00 94.50 101 ALA A O 1
ATOM 777 N N . ALA A 1 102 ? 7.881 4.072 -10.607 1.00 94.25 102 ALA A N 1
ATOM 778 C CA . ALA A 1 102 ? 7.924 2.928 -11.508 1.00 94.25 102 ALA A CA 1
ATOM 779 C C . ALA A 1 102 ? 7.929 3.380 -12.979 1.00 94.25 102 ALA A C 1
ATOM 781 O O . ALA A 1 102 ? 8.779 2.932 -13.751 1.00 94.25 102 ALA A O 1
ATOM 782 N N . ALA A 1 103 ? 7.032 4.293 -13.358 1.00 93.38 103 ALA A N 1
ATOM 783 C CA . ALA A 1 103 ? 6.942 4.824 -14.714 1.00 93.38 103 ALA A CA 1
ATOM 784 C C . ALA A 1 103 ? 8.224 5.559 -15.142 1.00 93.38 103 ALA A C 1
ATOM 786 O O . ALA A 1 103 ? 8.722 5.314 -16.243 1.00 93.38 103 ALA A O 1
ATOM 787 N N . GLU A 1 104 ? 8.792 6.389 -14.261 1.00 92.69 104 GLU A N 1
ATOM 788 C CA . GLU A 1 104 ? 10.071 7.083 -14.476 1.00 92.69 104 GLU A CA 1
ATOM 789 C C . GLU A 1 104 ? 11.204 6.082 -14.752 1.00 92.69 104 GLU A C 1
ATOM 791 O O . GLU A 1 104 ? 11.875 6.170 -15.781 1.00 92.69 104 GLU A O 1
ATOM 796 N N . SER A 1 105 ? 11.347 5.046 -13.917 1.00 91.75 105 SER A N 1
ATOM 797 C CA . SER A 1 105 ? 12.400 4.030 -14.087 1.00 91.75 105 SER A CA 1
ATOM 798 C C . SER A 1 105 ? 12.288 3.229 -15.394 1.00 91.75 105 SER A C 1
ATOM 800 O O . SER A 1 105 ? 13.288 2.837 -16.006 1.00 91.75 105 SER A O 1
ATOM 802 N N . VAL A 1 106 ? 11.061 2.995 -15.868 1.00 85.62 106 VAL A N 1
ATOM 803 C CA . VAL A 1 106 ? 10.806 2.330 -17.153 1.00 85.62 106 VAL A CA 1
ATOM 804 C C . VAL A 1 106 ? 11.116 3.265 -18.324 1.00 85.62 106 VAL A C 1
ATOM 806 O O . VAL A 1 106 ? 11.556 2.800 -19.374 1.00 85.62 106 VAL A O 1
ATOM 809 N N . ALA A 1 107 ? 10.897 4.572 -18.176 1.00 82.50 107 ALA A N 1
ATOM 810 C CA . ALA A 1 107 ? 11.243 5.551 -19.201 1.00 82.50 107 ALA A CA 1
ATOM 811 C C . ALA A 1 107 ? 12.766 5.703 -19.350 1.00 82.50 107 ALA A C 1
ATOM 813 O O . ALA A 1 107 ? 13.264 5.680 -20.474 1.00 82.50 107 ALA A O 1
ATOM 814 N N . GLU A 1 108 ? 13.500 5.781 -18.237 1.00 78.44 108 GLU A N 1
ATOM 815 C CA . GLU A 1 108 ? 14.965 5.923 -18.218 1.00 78.44 108 GLU A CA 1
ATOM 816 C C . GLU A 1 108 ? 15.704 4.694 -18.765 1.00 78.44 108 GLU A C 1
ATOM 818 O O . GLU A 1 108 ? 16.771 4.817 -19.363 1.00 78.44 108 GLU A O 1
ATOM 823 N N . SER A 1 109 ? 15.134 3.498 -18.598 1.00 75.38 109 SER A N 1
ATOM 824 C CA . SER A 1 109 ? 15.739 2.246 -19.072 1.00 75.38 109 SER A CA 1
ATOM 825 C C . SER A 1 109 ? 15.536 1.970 -20.569 1.00 75.38 109 SER A C 1
ATOM 827 O O . SER A 1 109 ? 16.166 1.056 -21.111 1.00 75.38 109 SER A O 1
ATOM 829 N N . LYS A 1 110 ? 14.695 2.742 -21.276 1.00 66.50 110 LYS A N 1
ATOM 830 C CA . LYS A 1 110 ? 14.512 2.593 -22.729 1.00 66.50 110 LYS A CA 1
ATOM 831 C C . LYS A 1 110 ? 15.683 3.242 -23.485 1.00 66.50 110 LYS A C 1
ATOM 833 O O . LYS A 1 110 ? 15.921 4.437 -23.313 1.00 66.50 110 LYS A O 1
ATOM 838 N N . PRO A 1 111 ? 16.392 2.513 -24.371 1.00 63.84 111 PRO A N 1
ATOM 839 C CA . PRO A 1 111 ? 17.476 3.098 -25.156 1.00 63.84 111 PRO A CA 1
ATOM 840 C C . PRO A 1 111 ? 16.952 4.216 -26.066 1.00 63.84 111 PRO A C 1
ATOM 842 O O . PRO A 1 111 ? 15.897 4.091 -26.693 1.00 63.84 111 PRO A O 1
ATOM 845 N N . THR A 1 112 ? 17.692 5.324 -26.140 1.00 62.28 112 THR A N 1
ATOM 846 C CA . THR A 1 112 ? 17.297 6.513 -26.903 1.00 62.28 112 THR A CA 1
ATOM 847 C C . THR A 1 112 ? 17.278 6.207 -28.415 1.00 62.28 112 THR A C 1
ATOM 849 O O . THR A 1 112 ? 18.241 5.622 -28.916 1.00 62.28 112 THR A O 1
ATOM 852 N N . PRO A 1 113 ? 16.255 6.618 -29.195 1.00 65.12 113 PRO A N 1
ATOM 853 C CA . PRO A 1 113 ? 16.071 6.138 -30.576 1.00 65.12 113 PRO A CA 1
ATOM 854 C C . PRO A 1 113 ? 17.083 6.631 -31.630 1.00 65.12 113 PRO A C 1
ATOM 856 O O . PRO A 1 113 ? 16.906 6.348 -32.812 1.00 65.12 113 PRO A O 1
ATOM 859 N N . TRP A 1 114 ? 18.118 7.396 -31.271 1.00 66.75 114 TRP A N 1
ATOM 860 C CA . TRP A 1 114 ? 18.907 8.161 -32.249 1.00 66.75 114 TRP A CA 1
ATOM 861 C C . TRP A 1 114 ? 20.099 7.416 -32.882 1.00 66.75 114 TRP A C 1
ATOM 863 O O . TRP A 1 114 ? 20.724 7.951 -33.798 1.00 66.75 114 TRP A O 1
ATOM 873 N N . ILE A 1 115 ? 2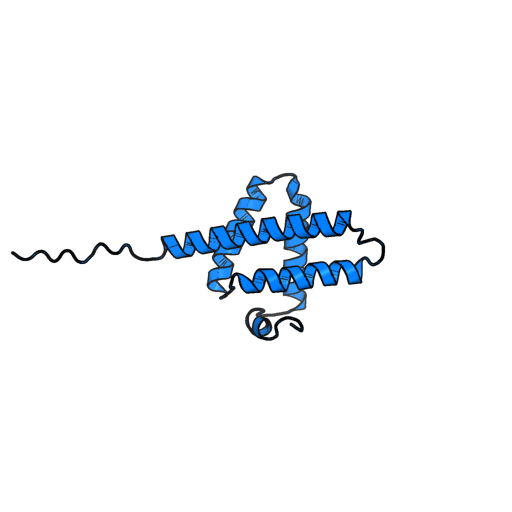0.388 6.160 -32.513 1.00 59.56 115 ILE A N 1
ATOM 874 C CA . ILE A 1 115 ? 21.451 5.360 -33.162 1.00 59.56 115 ILE A CA 1
ATOM 875 C C . ILE A 1 115 ? 20.909 4.650 -34.417 1.00 59.56 115 ILE A C 1
ATOM 877 O O . ILE A 1 115 ? 20.883 3.427 -34.499 1.00 59.56 115 ILE A O 1
ATOM 881 N N . ARG A 1 116 ? 20.459 5.426 -35.411 1.00 56.59 116 ARG A N 1
ATOM 882 C CA . ARG A 1 116 ? 20.394 5.034 -36.836 1.00 56.59 116 ARG A CA 1
ATOM 883 C C . ARG A 1 116 ? 20.546 6.265 -37.731 1.00 56.59 116 ARG A C 1
ATOM 885 O O . ARG A 1 116 ? 19.727 6.521 -38.606 1.00 56.59 116 ARG A O 1
ATOM 892 N N . ARG A 1 117 ? 21.616 7.036 -37.539 1.00 57.94 117 ARG A N 1
ATOM 893 C CA . ARG A 1 117 ? 22.134 7.879 -38.619 1.00 57.94 117 ARG A CA 1
ATOM 894 C C . ARG A 1 117 ? 23.298 7.125 -39.240 1.00 57.94 117 ARG A C 1
ATOM 896 O O . ARG A 1 117 ? 24.435 7.224 -38.796 1.00 57.94 117 ARG A O 1
ATOM 903 N N . THR A 1 118 ? 22.967 6.271 -40.204 1.00 60.81 118 THR A N 1
ATOM 904 C CA . THR A 1 118 ? 23.947 5.697 -41.120 1.00 60.81 118 THR A CA 1
ATOM 905 C C . THR A 1 118 ? 24.715 6.854 -41.742 1.00 60.81 118 THR A C 1
ATOM 907 O O . THR A 1 118 ? 24.142 7.646 -42.491 1.00 60.81 118 THR A O 1
ATOM 910 N N . PHE A 1 119 ? 25.997 6.963 -41.408 1.00 60.38 119 PHE A N 1
ATOM 911 C CA . PHE A 1 119 ? 26.949 7.584 -42.311 1.00 60.38 119 PHE A CA 1
ATOM 912 C C . PHE A 1 119 ? 26.876 6.790 -43.617 1.00 60.38 119 PHE A C 1
ATOM 914 O O . PHE A 1 119 ? 27.096 5.578 -43.625 1.00 60.38 119 PHE A O 1
ATOM 921 N N . SER A 1 120 ? 26.488 7.455 -44.697 1.00 44.53 120 SER A N 1
ATOM 922 C CA . SER A 1 120 ? 26.845 7.018 -46.041 1.00 44.53 120 SER A CA 1
ATOM 923 C C . SER A 1 120 ? 27.828 8.038 -46.612 1.00 44.53 120 SER A C 1
ATOM 925 O O . SER A 1 120 ? 27.716 9.212 -46.247 1.00 44.53 120 SER A O 1
ATOM 927 N N . PRO A 1 121 ? 28.821 7.548 -47.372 1.00 60.66 121 PRO A N 1
ATOM 928 C CA . PRO A 1 121 ? 30.100 8.209 -47.624 1.00 60.66 121 PRO A CA 1
ATOM 929 C C . PRO A 1 121 ? 30.000 9.469 -48.482 1.00 60.66 121 PRO A C 1
ATOM 931 O O . PRO A 1 121 ? 29.043 9.573 -49.283 1.00 60.66 121 PRO A O 1
#

Radius of gyration: 18.61 Å; Cα contacts (8 Å, |Δi|>4): 57; chains: 1; bounding box: 48×30×63 Å

pLDDT: mean 83.89, std 11.61, range [44.53, 97.19]

Sequence (121 aa):
FELDPNLKPLFKGDMQEQGKKLMTMITVAVNGLSDLEKIVSAVKALGVRHVGYGVKDSHYDTVGSALIWTLGKGLGEEFTDSLKTAWIKVYTLLATTMKEAAAESVAESKPTPWIRRTFSP

Secondary structure (DSSP, 8-state):
--S-GGGGGGS-S-HHHHHHHHHHHHHHHHHGGGSHHHHHHHHHHHHHHHHHTT--HHHHHHHHHHHHHHHHHHHGGGS-HHHHHHHHHHHHHHHHHHHHHHHHHHHHTSPPTT-------

Mean predicted aligned error: 7.66 Å

Foldseek 3Di:
DVLDPVCVVLDPDDPVVVVVVVVVLVVCLVVCVVPVVVNLVVLLVVLQVVVVSVDDLVVLVSVLVVVLVVCCVVCPPNCDPVVSVVSSVSSVVSSVSSPVSNVVNVVVPDDDPPPPPDDDD

Nearest PDB structures (foldseek):
  3s1i-assembly1_A  TM=9.563E-01  e=2.779E-05  Methylacidiphilum infernorum V4
  7ohd-assembly2_B  TM=9.266E-01  e=4.121E-05  Mus musculus
  7ohd-assembly1_A  TM=9.257E-01  e=5.775E-05  Mus musculus
  4mu5-assembly1_A  TM=9.084E-01  e=2.951E-04  Mus musculus
  8wub-assembly1_A  TM=8.993E-01  e=2.790E-04  Homo sapiens